Protein AF-A0A9J6QZD3-F1 (afdb_monomer_lite)

pLDDT: mean 82.57, std 15.81, range [41.72, 98.06]

Organism: NCBI:txid2839743

Foldseek 3Di:
DDPVPDDDLVNDDPVVNVVVVVVVVVVVVVVVVVVVVVVVVVVVQQADADDDPPQCVVCVVVVHGRGNVSVVLVVLVVVVVVVPVVSVVVVCVVVVNCPCVVVVVVVVVVVVVVCVVVPDDDVVVVVVVVVVVVVPPDD

Radius of gyration: 28.86 Å; chains: 1; bounding box: 89×40×56 Å

Structure (mmCIF, N/CA/C/O backbone):
data_AF-A0A9J6QZD3-F1
#
_entry.id   AF-A0A9J6QZD3-F1
#
loop_
_atom_site.group_PDB
_atom_site.id
_atom_site.type_symbol
_atom_site.label_atom_id
_atom_site.label_alt_id
_atom_site.label_comp_id
_atom_site.label_asym_id
_atom_site.label_entity_id
_atom_site.label_seq_id
_atom_site.pdbx_PDB_ins_code
_atom_site.Cartn_x
_atom_site.Cartn_y
_atom_site.Cartn_z
_atom_site.occupancy
_atom_site.B_iso_or_equiv
_atom_site.auth_seq_id
_atom_site.auth_comp_id
_atom_site.auth_asym_id
_atom_site.auth_atom_id
_atom_site.pdbx_PDB_model_num
ATOM 1 N N . MET A 1 1 ? -18.937 -13.952 23.229 1.00 44.25 1 MET A N 1
ATOM 2 C CA . MET A 1 1 ? -19.128 -13.137 24.454 1.00 44.25 1 MET A CA 1
ATOM 3 C C . MET A 1 1 ? -20.557 -13.332 24.928 1.00 44.25 1 MET A C 1
ATOM 5 O O . MET A 1 1 ? -21.416 -13.531 24.083 1.00 44.25 1 MET A O 1
ATOM 9 N N . ASN A 1 2 ? -20.806 -13.342 26.240 1.00 63.06 2 ASN A N 1
ATOM 10 C CA . ASN A 1 2 ? -22.137 -13.595 26.795 1.00 63.06 2 ASN A CA 1
ATOM 11 C C . ASN A 1 2 ? -22.841 -12.253 27.064 1.00 63.06 2 ASN A C 1
ATOM 13 O O . ASN A 1 2 ? -22.528 -11.576 28.043 1.00 63.06 2 ASN A O 1
ATOM 17 N N . GLU A 1 3 ? -23.741 -11.844 26.169 1.00 65.19 3 GLU A N 1
ATOM 18 C CA . GLU A 1 3 ? -24.427 -10.537 26.200 1.00 65.19 3 GLU A CA 1
ATOM 19 C C . GLU A 1 3 ? -25.261 -10.323 27.471 1.00 65.19 3 GLU A C 1
ATOM 21 O 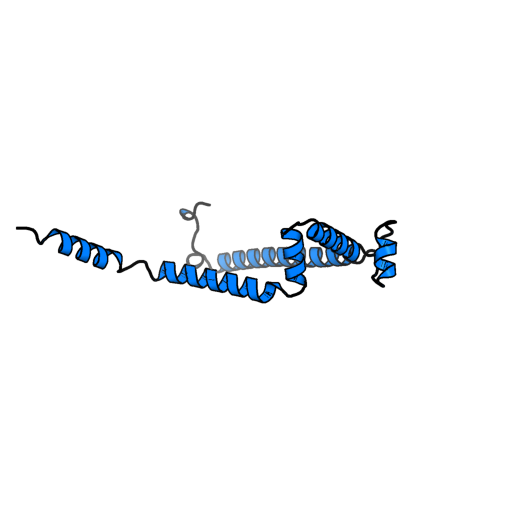O . GLU A 1 3 ? -25.453 -9.192 27.910 1.00 65.19 3 GLU A O 1
ATOM 26 N N . LYS A 1 4 ? -25.665 -11.418 28.126 1.00 71.75 4 LYS A N 1
ATOM 27 C CA . LYS A 1 4 ? -26.467 -11.413 29.357 1.00 71.75 4 LYS A CA 1
ATOM 28 C C . LYS A 1 4 ? -25.751 -10.825 30.585 1.00 71.75 4 LYS A C 1
ATOM 30 O O . LYS A 1 4 ? -26.412 -10.568 31.582 1.00 71.75 4 LYS A O 1
ATOM 35 N N . ASN A 1 5 ? -24.435 -10.589 30.519 1.00 73.69 5 ASN A N 1
ATOM 36 C CA . ASN A 1 5 ? -23.630 -10.085 31.643 1.00 73.69 5 ASN A CA 1
ATOM 37 C C . ASN A 1 5 ? -23.184 -8.614 31.495 1.00 73.69 5 ASN A C 1
ATOM 39 O O . ASN A 1 5 ? -22.375 -8.141 32.295 1.00 73.69 5 ASN A O 1
ATOM 43 N N . LEU A 1 6 ? -23.645 -7.878 30.474 1.00 79.69 6 LEU A N 1
ATOM 44 C CA . LEU A 1 6 ? -23.275 -6.468 30.298 1.00 79.69 6 LEU A CA 1
ATOM 45 C C . LEU A 1 6 ? -24.280 -5.525 30.969 1.00 79.69 6 LEU A C 1
ATOM 47 O O . LEU A 1 6 ? -25.453 -5.511 30.619 1.00 79.69 6 LEU A O 1
ATOM 51 N N . ILE A 1 7 ? -23.787 -4.654 31.857 1.00 81.81 7 ILE A N 1
ATOM 52 C CA . ILE A 1 7 ? -24.573 -3.539 32.404 1.00 81.81 7 ILE A CA 1
ATOM 53 C C . ILE A 1 7 ? -24.659 -2.420 31.351 1.00 81.81 7 ILE A C 1
ATOM 55 O O . ILE A 1 7 ? -23.600 -1.890 30.971 1.00 81.81 7 ILE A O 1
ATOM 59 N N . PRO A 1 8 ? -25.866 -2.029 30.899 1.00 83.94 8 PRO A N 1
ATOM 60 C CA . PRO A 1 8 ? -26.072 -0.938 29.948 1.00 83.94 8 PRO A CA 1
ATOM 61 C C . PRO A 1 8 ? -25.468 0.396 30.414 1.00 83.94 8 PRO A C 1
ATOM 63 O O . PRO A 1 8 ? -25.498 0.725 31.597 1.00 83.94 8 PRO A O 1
ATOM 66 N N . PHE A 1 9 ? -24.934 1.201 29.486 1.00 83.25 9 PHE A N 1
ATOM 67 C CA . PHE A 1 9 ? -24.266 2.473 29.815 1.00 83.25 9 PHE A CA 1
ATOM 68 C C . PHE A 1 9 ? -25.179 3.477 30.538 1.00 83.25 9 PHE A C 1
ATOM 70 O O . PHE A 1 9 ? -24.698 4.228 31.379 1.00 83.25 9 PHE A O 1
ATOM 77 N N . ASN A 1 10 ? -26.480 3.489 30.239 1.00 84.88 10 ASN A N 1
ATOM 78 C CA . ASN A 1 10 ? -27.474 4.357 30.884 1.00 84.88 10 ASN A CA 1
ATOM 79 C C . ASN A 1 10 ? -27.780 3.970 32.342 1.00 84.88 10 ASN A C 1
ATOM 81 O O . ASN A 1 10 ? -28.306 4.795 33.079 1.00 84.88 10 ASN A O 1
ATOM 85 N N . GLN A 1 11 ? -27.432 2.750 32.755 1.00 88.19 11 GLN A N 1
ATOM 86 C CA . GLN A 1 11 ? -27.599 2.254 34.124 1.00 88.19 11 GLN A CA 1
ATOM 87 C C . GLN A 1 11 ? -26.320 2.413 34.968 1.00 88.19 11 GLN A C 1
ATOM 89 O O . GLN A 1 11 ? -26.301 2.017 36.129 1.00 88.19 11 GLN A O 1
ATOM 94 N N . ARG A 1 12 ? -25.245 2.989 34.404 1.00 87.25 12 ARG A N 1
ATOM 95 C CA . ARG A 1 12 ? -23.967 3.223 35.098 1.00 87.25 12 ARG A CA 1
ATOM 96 C C . ARG A 1 12 ? -23.881 4.627 35.678 1.00 87.25 12 ARG A C 1
ATOM 98 O O . ARG A 1 12 ? -24.414 5.589 35.116 1.00 87.25 12 ARG A O 1
ATOM 105 N N . SER A 1 13 ? -23.114 4.762 36.755 1.00 92.25 13 SER A N 1
ATOM 106 C CA . SER A 1 13 ? -22.831 6.064 37.356 1.00 92.25 13 SER A CA 1
ATOM 107 C C . SER A 1 13 ? -22.090 6.987 36.380 1.00 92.25 13 SER A C 1
ATOM 109 O O . SER A 1 13 ? -21.463 6.564 35.404 1.00 92.25 13 SER A O 1
ATOM 111 N N . GLU A 1 14 ? -22.174 8.296 36.606 1.00 89.44 14 GLU A N 1
ATOM 112 C CA . GLU A 1 14 ? -21.484 9.264 35.751 1.00 89.44 14 GLU A CA 1
ATOM 113 C C . GLU A 1 14 ? -19.954 9.107 35.798 1.00 89.44 14 GLU A C 1
ATOM 115 O O . GLU A 1 14 ? -19.288 9.209 34.765 1.00 89.44 14 GLU A O 1
ATOM 120 N N . SER A 1 15 ? -19.392 8.801 36.970 1.00 90.94 15 SER A N 1
ATOM 121 C CA . SER A 1 15 ? -17.958 8.554 37.153 1.00 90.94 15 SER A CA 1
ATOM 122 C C . SER A 1 15 ? -17.478 7.350 36.339 1.00 90.94 15 SER A C 1
ATOM 124 O O . SER A 1 15 ? -16.495 7.469 35.605 1.00 90.94 15 SER A O 1
ATOM 126 N N . GLU A 1 16 ? -18.206 6.232 36.383 1.00 90.62 16 GLU A N 1
ATOM 127 C CA . GLU A 1 16 ? -17.900 5.037 35.590 1.00 90.62 16 GLU A CA 1
ATOM 128 C C . GLU A 1 16 ? -17.966 5.331 34.093 1.00 90.62 16 GLU A C 1
ATOM 130 O O . GLU A 1 16 ? -17.047 4.990 33.347 1.00 90.62 16 GLU A O 1
ATOM 135 N N . ARG A 1 17 ? -19.021 6.017 33.634 1.00 90.38 17 ARG A N 1
ATOM 136 C CA . ARG A 1 17 ? -19.159 6.405 32.222 1.00 90.38 17 ARG A CA 1
ATOM 137 C C . ARG A 1 17 ? -17.976 7.250 31.751 1.00 90.38 17 ARG A C 1
ATOM 139 O O . ARG A 1 17 ? -17.419 6.976 30.687 1.00 90.38 17 ARG A O 1
ATOM 146 N N . ARG A 1 18 ? -17.555 8.234 32.554 1.00 90.38 18 ARG A N 1
ATOM 147 C CA . ARG A 1 18 ? -16.378 9.075 32.273 1.00 90.38 18 ARG A CA 1
ATOM 148 C C . ARG A 1 18 ? -15.093 8.248 32.225 1.00 90.38 18 ARG A C 1
ATOM 150 O O . ARG A 1 18 ? -14.246 8.484 31.363 1.00 90.38 18 ARG A O 1
ATOM 157 N N . GLU A 1 19 ? -14.933 7.271 33.113 1.00 93.81 19 GLU A N 1
ATOM 158 C CA . GLU A 1 19 ? -13.769 6.386 33.111 1.00 93.81 19 GLU A CA 1
ATOM 159 C C . GLU A 1 19 ? -13.718 5.494 31.865 1.00 93.81 19 GLU A C 1
ATOM 161 O O . GLU A 1 19 ? -12.674 5.426 31.209 1.00 93.81 19 GLU A O 1
ATOM 166 N N . PHE A 1 20 ? -14.835 4.869 31.481 1.00 91.38 20 PHE A N 1
ATOM 167 C CA . PHE A 1 20 ? -14.907 4.070 30.256 1.00 91.38 20 PHE A CA 1
ATOM 168 C C . PHE A 1 20 ? -14.673 4.919 29.005 1.00 91.38 20 PHE A C 1
ATOM 170 O O . PHE A 1 20 ? -13.912 4.503 28.131 1.00 91.38 20 PHE A O 1
ATOM 177 N N . ALA A 1 21 ? -15.241 6.127 28.939 1.00 91.88 21 ALA A N 1
ATOM 178 C CA . ALA A 1 21 ? -14.995 7.058 27.840 1.00 91.88 21 ALA A CA 1
ATOM 179 C C . ALA A 1 21 ? -13.507 7.427 27.734 1.00 91.88 21 ALA A C 1
ATOM 181 O O . ALA A 1 21 ? -12.932 7.397 26.646 1.00 91.88 21 ALA A O 1
ATOM 182 N N . ARG A 1 22 ? -12.843 7.692 28.867 1.00 94.50 22 ARG A N 1
ATOM 183 C CA . ARG A 1 22 ? -11.401 7.972 28.911 1.00 94.50 22 ARG A CA 1
ATOM 184 C C . ARG A 1 22 ? -10.570 6.775 28.448 1.00 94.50 22 ARG A C 1
ATOM 186 O O . ARG A 1 22 ? -9.655 6.949 27.643 1.00 94.50 22 ARG A O 1
ATOM 193 N N . LYS A 1 23 ? -10.889 5.564 28.922 1.00 95.19 23 LYS A N 1
ATOM 194 C CA . LYS A 1 23 ? -10.222 4.318 28.499 1.00 95.19 23 LYS A CA 1
ATOM 195 C C . LYS A 1 23 ? -10.396 4.083 26.997 1.00 95.19 23 LYS A C 1
ATOM 197 O O . LYS A 1 23 ? -9.408 3.839 26.307 1.00 95.19 23 LYS A O 1
ATOM 202 N N . GLY A 1 24 ? -11.615 4.246 26.481 1.00 95.12 24 GLY A N 1
ATOM 203 C CA . GLY A 1 24 ? -11.918 4.138 25.053 1.00 95.12 24 GLY A CA 1
ATOM 204 C C . GLY A 1 24 ? -11.173 5.178 24.215 1.00 95.12 24 GLY A C 1
ATOM 205 O O . GLY A 1 24 ? -10.550 4.834 23.211 1.00 95.12 24 GLY A O 1
ATOM 206 N N . GLY A 1 25 ? -11.149 6.436 24.663 1.00 96.69 25 GLY A N 1
ATOM 207 C CA . GLY A 1 25 ? -10.399 7.513 24.016 1.00 96.69 25 GLY A CA 1
ATOM 208 C C . GLY A 1 25 ? -8.895 7.238 23.973 1.00 96.69 25 GLY A C 1
ATOM 209 O O . GLY A 1 25 ? -8.270 7.399 22.924 1.00 96.69 25 GLY A O 1
ATOM 210 N N . LYS A 1 26 ? -8.315 6.745 25.075 1.00 96.94 26 LYS A N 1
ATOM 211 C CA . LYS A 1 26 ? -6.894 6.373 25.142 1.00 96.94 26 LYS A CA 1
ATOM 212 C C . LYS A 1 26 ? -6.564 5.226 24.185 1.00 96.94 26 LYS A C 1
ATOM 214 O O . LYS A 1 26 ? -5.626 5.367 23.403 1.00 96.94 26 LYS A O 1
ATOM 219 N N . ALA A 1 27 ? -7.350 4.147 24.199 1.00 96.81 27 ALA A N 1
ATOM 220 C CA . ALA A 1 27 ? -7.148 2.984 23.330 1.00 96.81 27 ALA A CA 1
ATOM 221 C C . ALA A 1 27 ? -7.322 3.332 21.839 1.00 96.81 27 ALA A C 1
ATOM 223 O O . ALA A 1 27 ? -6.525 2.926 20.988 1.00 96.81 27 ALA A O 1
ATOM 224 N N . SER A 1 28 ? -8.327 4.151 21.514 1.00 95.12 28 SER A N 1
ATOM 225 C CA . SER A 1 28 ? -8.534 4.667 20.157 1.00 95.12 28 SER A CA 1
AT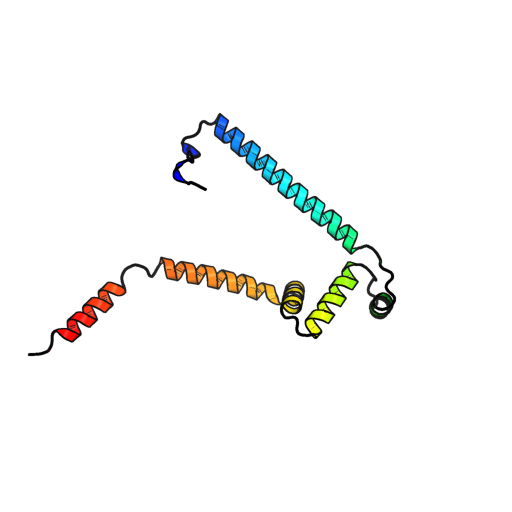OM 226 C C . SER A 1 28 ? -7.371 5.561 19.721 1.00 95.12 28 SER A C 1
ATOM 228 O O . SER A 1 28 ? -6.831 5.390 18.628 1.00 95.12 28 SER A O 1
ATOM 230 N N . GLY A 1 29 ? -6.916 6.464 20.594 1.00 98.06 29 GLY A N 1
ATOM 231 C CA . GLY A 1 29 ? -5.762 7.325 20.342 1.00 98.06 29 GLY A CA 1
ATOM 232 C C . GLY A 1 29 ? -4.469 6.537 20.124 1.00 98.06 29 GLY A C 1
ATOM 233 O O . GLY A 1 29 ? -3.713 6.841 19.206 1.00 98.06 29 GLY A O 1
ATOM 234 N N . GLU A 1 30 ? -4.232 5.493 20.916 1.00 97.75 30 GLU A N 1
ATOM 235 C CA . GLU A 1 30 ? -3.098 4.583 20.744 1.00 97.75 30 GLU A CA 1
ATOM 236 C C . GLU A 1 30 ? -3.155 3.850 19.402 1.00 97.75 30 GLU A C 1
ATOM 238 O O . GLU A 1 30 ? -2.179 3.856 18.653 1.00 97.75 30 GLU A O 1
ATOM 243 N N . THR A 1 31 ? -4.324 3.320 19.037 1.00 97.69 31 THR A N 1
ATOM 244 C CA . THR A 1 31 ? -4.538 2.669 17.738 1.00 97.69 31 THR A CA 1
ATOM 245 C C . THR A 1 31 ? -4.290 3.634 16.577 1.00 97.69 31 THR A C 1
ATOM 247 O O . THR A 1 31 ? -3.623 3.280 15.602 1.00 97.69 31 THR A O 1
ATOM 250 N N . ARG A 1 32 ? -4.787 4.874 16.674 1.00 97.25 32 ARG A N 1
ATOM 251 C CA . ARG A 1 32 ? -4.562 5.919 15.663 1.00 97.25 32 ARG A CA 1
ATOM 252 C C . ARG A 1 32 ? -3.078 6.257 15.530 1.00 97.25 32 ARG A C 1
ATOM 254 O O . ARG A 1 32 ? -2.574 6.276 14.409 1.00 97.25 32 ARG A O 1
ATOM 261 N N . ARG A 1 33 ? -2.366 6.450 16.648 1.00 97.75 33 ARG A N 1
ATOM 262 C CA . ARG A 1 33 ? -0.913 6.699 16.650 1.00 97.75 33 ARG A CA 1
ATOM 263 C C . ARG A 1 33 ? -0.138 5.537 16.038 1.00 97.75 33 ARG A C 1
ATOM 265 O O . ARG A 1 33 ? 0.718 5.768 15.193 1.00 97.75 33 ARG A O 1
ATOM 272 N N . ARG A 1 34 ? -0.483 4.292 16.380 1.00 97.31 34 ARG A N 1
ATOM 273 C CA . ARG A 1 34 ? 0.137 3.099 15.787 1.00 97.31 34 ARG A CA 1
ATOM 274 C C . ARG A 1 34 ? -0.041 3.066 14.268 1.00 97.31 34 ARG A C 1
ATOM 276 O O . ARG A 1 34 ? 0.931 2.840 13.556 1.00 97.31 34 ARG A O 1
ATOM 283 N N . LYS A 1 35 ? -1.252 3.335 13.765 1.00 97.00 35 LYS A N 1
ATOM 284 C CA . LYS A 1 35 ? -1.522 3.406 12.317 1.00 97.00 35 LYS A CA 1
ATOM 285 C C . LYS A 1 35 ? -0.736 4.530 11.639 1.00 97.00 35 LYS A C 1
ATOM 287 O O . LYS A 1 35 ? -0.203 4.314 10.557 1.00 97.00 35 LYS A O 1
ATOM 292 N N . ALA A 1 36 ? -0.652 5.707 12.258 1.00 97.31 36 ALA A N 1
ATOM 293 C CA . ALA A 1 36 ? 0.119 6.828 11.724 1.00 97.31 36 ALA A CA 1
ATOM 294 C C . ALA A 1 36 ? 1.620 6.504 11.652 1.00 97.31 36 ALA A C 1
ATOM 296 O O . ALA A 1 36 ? 2.236 6.702 10.608 1.00 97.31 36 ALA A O 1
ATOM 297 N N . ASN A 1 37 ? 2.180 5.928 12.719 1.00 97.50 37 ASN A N 1
ATOM 298 C CA . ASN A 1 37 ? 3.580 5.508 12.753 1.00 97.50 37 ASN A CA 1
ATOM 299 C C . ASN A 1 37 ? 3.869 4.433 11.704 1.00 97.50 37 ASN A C 1
ATOM 301 O O . ASN A 1 37 ? 4.842 4.556 10.973 1.00 97.50 37 ASN A O 1
ATOM 305 N N . PHE A 1 38 ? 2.993 3.432 11.570 1.00 97.44 38 PHE A N 1
ATOM 306 C CA . PHE A 1 38 ? 3.129 2.406 10.538 1.00 97.44 38 PHE A CA 1
ATOM 307 C C . PHE A 1 38 ? 3.154 3.010 9.131 1.00 97.44 38 PHE A C 1
ATOM 309 O O . PHE A 1 38 ? 4.054 2.702 8.361 1.00 97.44 38 PHE A O 1
ATOM 316 N N . LYS A 1 39 ? 2.216 3.914 8.812 1.00 97.06 39 LYS A N 1
ATOM 317 C CA . LYS A 1 39 ? 2.197 4.612 7.516 1.00 97.06 39 LYS A CA 1
ATOM 318 C C . LYS A 1 39 ? 3.483 5.399 7.279 1.00 97.06 39 LYS A C 1
ATOM 320 O O . LYS A 1 39 ? 4.050 5.322 6.198 1.00 97.06 39 LYS A O 1
ATOM 325 N N . LYS A 1 40 ? 3.958 6.125 8.295 1.00 97.44 40 LYS A N 1
ATOM 326 C CA . LYS A 1 40 ? 5.204 6.894 8.213 1.00 97.44 40 LYS A CA 1
ATOM 327 C C . LYS A 1 40 ? 6.398 5.988 7.904 1.00 97.44 40 LYS A C 1
ATOM 329 O O . LYS A 1 40 ? 7.163 6.288 6.997 1.00 97.44 40 LYS A O 1
ATOM 334 N N . THR A 1 41 ?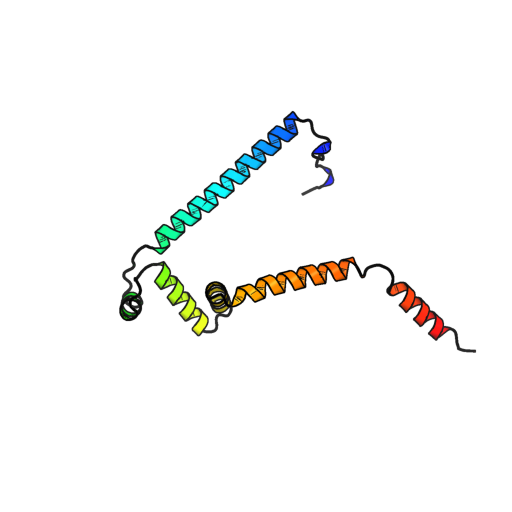 6.546 4.891 8.645 1.00 97.88 41 THR A N 1
ATOM 335 C CA . THR A 1 41 ? 7.632 3.927 8.437 1.00 97.88 41 THR A CA 1
ATOM 336 C C . THR A 1 41 ? 7.525 3.253 7.075 1.00 97.88 41 THR A C 1
ATOM 338 O O . THR A 1 41 ? 8.524 3.165 6.377 1.00 97.88 41 THR A O 1
ATOM 341 N N . LEU A 1 42 ? 6.329 2.825 6.667 1.00 97.44 42 LEU A N 1
ATOM 342 C CA . LEU A 1 42 ? 6.118 2.198 5.365 1.00 97.44 42 LEU A CA 1
ATOM 343 C C . LEU A 1 42 ? 6.507 3.139 4.220 1.00 97.44 42 LEU A C 1
ATOM 345 O O . LEU A 1 42 ? 7.273 2.733 3.359 1.00 97.44 42 LEU A O 1
ATOM 349 N N . ASN A 1 43 ? 6.048 4.394 4.244 1.00 95.69 43 ASN A N 1
ATOM 350 C CA . ASN A 1 43 ? 6.393 5.370 3.208 1.00 95.69 43 ASN A CA 1
ATOM 351 C C . ASN A 1 43 ? 7.906 5.609 3.132 1.00 95.69 43 ASN A C 1
ATOM 353 O O . ASN A 1 43 ? 8.453 5.694 2.044 1.00 95.69 43 ASN A O 1
ATOM 357 N N . MET A 1 44 ? 8.591 5.662 4.278 1.00 97.31 44 MET A N 1
ATOM 358 C CA . MET A 1 44 ? 10.050 5.789 4.312 1.00 97.31 44 MET A CA 1
ATOM 359 C C . MET A 1 44 ? 10.753 4.579 3.692 1.00 97.31 44 MET A C 1
ATOM 361 O O . MET A 1 44 ? 11.722 4.746 2.962 1.00 97.31 44 MET A O 1
ATOM 365 N N . LEU A 1 45 ? 10.276 3.364 3.975 1.00 97.31 45 LEU A N 1
ATOM 366 C CA . LEU A 1 45 ? 10.837 2.153 3.378 1.00 97.31 45 LEU A CA 1
ATOM 367 C C . LEU A 1 45 ? 10.606 2.122 1.866 1.00 97.31 45 LEU A C 1
ATOM 369 O O . LEU A 1 45 ? 11.516 1.793 1.122 1.00 97.31 45 LEU A O 1
ATOM 373 N N . LEU A 1 46 ? 9.411 2.492 1.410 1.00 96.62 46 LEU A N 1
ATOM 374 C CA . LEU A 1 46 ? 9.056 2.498 -0.009 1.00 96.62 46 LEU A CA 1
ATOM 375 C C . LEU A 1 46 ? 9.944 3.437 -0.843 1.00 96.62 46 LEU A C 1
ATOM 377 O O . LEU A 1 46 ? 10.258 3.101 -1.980 1.00 96.62 46 LEU A O 1
ATOM 381 N N . THR A 1 47 ? 10.425 4.537 -0.255 1.00 96.06 47 THR A N 1
ATOM 382 C CA . THR A 1 47 ? 11.337 5.491 -0.913 1.00 96.06 47 THR A CA 1
ATOM 383 C C . THR A 1 47 ? 12.807 5.064 -0.950 1.00 96.06 47 THR A C 1
ATOM 385 O O . THR A 1 47 ? 13.623 5.7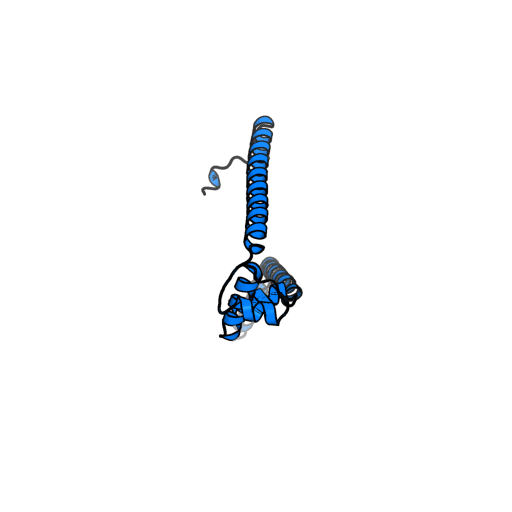86 -1.508 1.00 96.06 47 THR A O 1
ATOM 388 N N . ILE A 1 48 ? 13.183 3.940 -0.331 1.00 97.25 48 ILE A N 1
ATOM 389 C CA . ILE A 1 48 ? 14.576 3.470 -0.347 1.00 97.25 48 ILE A CA 1
ATOM 390 C C . ILE A 1 48 ? 14.954 3.048 -1.769 1.00 97.25 48 ILE A C 1
ATOM 392 O O . ILE A 1 48 ? 14.254 2.234 -2.377 1.00 97.25 48 ILE A O 1
ATOM 396 N N . GLU A 1 49 ? 16.075 3.575 -2.260 1.00 95.75 49 GLU A N 1
ATOM 397 C CA . GLU A 1 49 ? 16.698 3.149 -3.511 1.00 95.75 49 GLU A CA 1
ATOM 398 C C . GLU A 1 49 ? 17.202 1.709 -3.415 1.00 95.75 49 GLU A C 1
ATOM 400 O O . GLU A 1 49 ? 17.724 1.262 -2.389 1.00 95.75 49 GLU A O 1
ATOM 405 N N . ILE A 1 50 ? 17.044 0.982 -4.510 1.00 94.50 50 ILE A N 1
ATOM 406 C CA . ILE A 1 50 ? 17.500 -0.385 -4.667 1.00 94.50 50 ILE A CA 1
ATOM 407 C C . ILE A 1 50 ? 18.450 -0.484 -5.850 1.00 94.50 50 ILE A C 1
ATOM 409 O O . ILE A 1 50 ? 18.285 0.174 -6.875 1.00 94.50 50 ILE A O 1
ATOM 413 N N . ASP A 1 51 ? 19.399 -1.397 -5.716 1.00 93.31 51 ASP A N 1
ATOM 414 C CA . ASP A 1 51 ? 20.271 -1.808 -6.802 1.00 93.31 51 ASP A CA 1
ATOM 415 C C . ASP A 1 51 ? 19.970 -3.273 -7.126 1.00 93.31 51 ASP A C 1
ATOM 417 O O . ASP A 1 51 ? 20.350 -4.193 -6.395 1.00 93.31 51 ASP A O 1
ATOM 421 N N . ASN A 1 52 ? 19.165 -3.485 -8.168 1.00 91.62 52 ASN A N 1
ATOM 422 C CA . ASN A 1 52 ? 18.808 -4.806 -8.652 1.00 91.62 52 ASN A CA 1
ATOM 423 C C . ASN A 1 52 ? 19.197 -4.936 -10.132 1.00 91.62 52 ASN A C 1
ATOM 425 O O . ASN A 1 52 ? 18.668 -4.197 -10.961 1.00 91.62 52 ASN A O 1
ATOM 429 N N . PRO A 1 53 ? 20.024 -5.930 -10.502 1.00 91.31 53 PRO A N 1
ATOM 430 C CA . PRO A 1 53 ? 20.598 -6.021 -11.844 1.00 91.31 53 PRO A CA 1
ATOM 431 C C . PRO A 1 53 ? 19.569 -6.259 -12.960 1.00 91.31 53 PRO A C 1
ATOM 433 O O . PRO A 1 53 ? 19.869 -6.003 -14.122 1.00 91.31 53 PRO A O 1
ATOM 436 N N . GLU A 1 54 ? 18.368 -6.748 -12.640 1.00 88.62 54 GLU A N 1
ATOM 437 C CA . GLU A 1 54 ? 17.300 -6.964 -13.623 1.00 88.62 54 GLU A CA 1
ATOM 438 C C . GLU A 1 54 ? 16.288 -5.812 -13.653 1.00 88.62 54 GLU A C 1
ATOM 440 O O . GLU A 1 54 ? 15.792 -5.448 -14.718 1.00 88.62 54 GLU A O 1
ATOM 445 N N . ILE A 1 55 ? 15.944 -5.263 -12.485 1.00 89.69 55 ILE A N 1
ATOM 446 C CA . ILE A 1 55 ? 14.852 -4.290 -12.341 1.00 89.69 55 ILE A CA 1
ATOM 447 C C . ILE A 1 55 ? 15.355 -2.860 -12.535 1.00 89.69 55 ILE A C 1
ATOM 449 O O . ILE A 1 55 ? 14.688 -2.084 -13.216 1.00 89.69 55 ILE A O 1
ATOM 453 N N . THR A 1 56 ? 16.518 -2.518 -11.977 1.00 92.81 56 THR A N 1
ATOM 454 C CA . THR A 1 56 ? 17.057 -1.152 -12.009 1.00 92.81 56 THR A CA 1
ATOM 455 C C . THR A 1 56 ? 17.260 -0.646 -13.444 1.00 92.81 56 THR A C 1
ATOM 457 O O . THR A 1 56 ? 16.669 0.376 -13.785 1.00 92.81 56 THR A O 1
ATOM 460 N N . PRO A 1 57 ? 17.907 -1.393 -14.367 1.00 94.19 57 PRO A N 1
ATOM 461 C CA . PRO A 1 57 ? 18.069 -0.927 -15.748 1.00 94.19 57 PRO A CA 1
ATOM 462 C C . PRO A 1 57 ? 16.745 -0.717 -16.496 1.00 94.19 57 PRO A C 1
ATOM 464 O O . PRO A 1 57 ? 16.645 0.147 -17.365 1.00 94.19 57 PRO A O 1
ATOM 467 N N . LEU A 1 58 ? 15.723 -1.520 -16.179 1.00 91.00 58 LEU A N 1
ATOM 468 C CA . LEU A 1 58 ? 14.398 -1.406 -16.785 1.00 91.00 58 LEU A CA 1
ATOM 469 C C . LEU A 1 58 ? 13.693 -0.124 -16.323 1.00 91.00 58 LEU A C 1
ATOM 471 O O . LEU A 1 58 ? 13.102 0.575 -17.143 1.00 91.00 58 LEU A O 1
ATOM 475 N N . LEU A 1 59 ? 13.745 0.168 -15.021 1.00 93.56 59 LEU A N 1
ATOM 476 C CA . LEU A 1 59 ? 13.149 1.372 -14.443 1.00 93.56 59 LEU A CA 1
ATOM 477 C C . LEU A 1 59 ? 13.870 2.633 -14.932 1.00 93.56 59 LEU A C 1
ATOM 479 O O . LEU A 1 59 ? 13.209 3.568 -15.387 1.00 93.56 59 LEU A O 1
ATOM 483 N N . ASP A 1 60 ? 15.202 2.610 -14.960 1.00 93.56 60 ASP A N 1
ATOM 484 C CA . ASP A 1 60 ? 16.024 3.724 -15.433 1.00 93.56 60 ASP A CA 1
ATOM 485 C C . ASP A 1 60 ? 15.743 4.044 -16.911 1.00 93.56 60 ASP A C 1
ATOM 487 O O . ASP A 1 60 ? 15.591 5.208 -17.285 1.00 93.56 60 ASP A O 1
ATOM 491 N N . ALA A 1 61 ? 15.576 3.018 -17.759 1.00 94.06 61 ALA A N 1
ATOM 492 C CA . ALA A 1 61 ? 15.199 3.191 -19.165 1.00 94.06 61 ALA A CA 1
ATOM 493 C C . ALA A 1 61 ? 13.817 3.849 -19.350 1.00 94.06 61 ALA A C 1
ATOM 495 O O . ALA A 1 61 ? 13.548 4.443 -20.395 1.00 94.06 61 ALA A O 1
ATOM 496 N N . MET A 1 62 ? 12.942 3.753 -18.346 1.00 92.19 62 MET A N 1
ATOM 497 C CA . MET A 1 62 ? 11.627 4.398 -18.315 1.00 92.19 62 MET A CA 1
ATOM 498 C C . MET A 1 62 ? 11.652 5.764 -17.608 1.00 92.19 62 MET A C 1
ATOM 500 O O . MET A 1 62 ? 10.612 6.419 -17.535 1.00 92.19 62 MET A O 1
ATOM 504 N N . GLY A 1 63 ? 12.811 6.200 -17.099 1.00 93.31 63 GLY A N 1
ATOM 505 C CA . GLY A 1 63 ? 12.950 7.424 -16.308 1.00 93.31 63 GLY A CA 1
ATOM 506 C C . GLY A 1 63 ? 12.260 7.343 -14.944 1.00 93.31 63 GLY A C 1
ATOM 507 O O . GLY A 1 63 ? 11.764 8.354 -14.452 1.00 93.31 63 GLY A O 1
ATOM 508 N N . ILE A 1 64 ? 12.166 6.140 -14.370 1.00 94.25 64 ILE A N 1
ATOM 509 C CA . ILE A 1 64 ? 11.545 5.882 -13.069 1.00 94.25 64 ILE A CA 1
ATOM 510 C C . ILE A 1 64 ? 12.645 5.586 -12.055 1.00 94.25 64 ILE A C 1
ATOM 512 O O . ILE A 1 64 ? 13.502 4.744 -12.307 1.00 94.25 64 ILE A O 1
ATOM 516 N N . ASP A 1 65 ? 12.568 6.209 -10.880 1.00 94.19 65 ASP A N 1
ATOM 517 C CA . ASP A 1 65 ? 13.516 5.943 -9.803 1.00 94.19 65 ASP A CA 1
ATOM 518 C C . ASP A 1 65 ? 13.443 4.479 -9.349 1.00 94.19 65 ASP A C 1
ATOM 520 O O . ASP A 1 65 ? 12.366 3.931 -9.061 1.00 94.19 65 ASP A O 1
ATOM 524 N N . SER A 1 66 ? 14.614 3.860 -9.232 1.00 95.44 66 SER A N 1
ATOM 525 C CA . SER A 1 66 ? 14.786 2.482 -8.782 1.00 95.44 66 SER A CA 1
ATOM 526 C C . SER A 1 66 ? 14.607 2.362 -7.269 1.00 95.44 66 SER A C 1
ATOM 528 O O . SER A 1 66 ? 15.553 2.136 -6.527 1.00 95.44 66 SER A O 1
ATOM 530 N N . THR A 1 67 ? 13.372 2.524 -6.794 1.00 97.31 67 THR A N 1
ATOM 531 C CA . THR A 1 67 ? 12.994 2.403 -5.377 1.00 97.31 67 THR A CA 1
ATOM 532 C C . THR A 1 67 ? 12.295 1.076 -5.075 1.00 97.31 67 THR A C 1
ATOM 534 O O . THR A 1 67 ? 11.812 0.376 -5.975 1.00 97.31 67 THR A O 1
ATOM 537 N N . LEU A 1 68 ? 12.185 0.726 -3.787 1.00 95.56 68 LEU A N 1
ATOM 538 C CA . LEU A 1 68 ? 11.382 -0.421 -3.344 1.00 95.56 68 LEU A CA 1
ATOM 539 C C . LEU A 1 68 ? 9.926 -0.326 -3.823 1.00 95.56 68 LEU A C 1
ATOM 541 O O . LEU A 1 68 ? 9.338 -1.345 -4.192 1.00 95.56 68 LEU A O 1
ATOM 545 N N . GLU A 1 69 ? 9.349 0.877 -3.851 1.00 95.38 69 GLU A N 1
ATOM 546 C CA . GLU A 1 69 ? 8.005 1.111 -4.382 1.00 95.38 69 GLU A CA 1
ATOM 547 C C . GLU A 1 69 ? 7.890 0.715 -5.857 1.00 95.38 69 GLU A C 1
ATOM 549 O O . GLU A 1 69 ? 7.046 -0.115 -6.217 1.00 95.38 69 GLU A O 1
ATOM 554 N N . SER A 1 70 ? 8.774 1.254 -6.700 1.00 95.50 70 SER A N 1
ATOM 555 C CA . SER A 1 70 ? 8.804 0.976 -8.139 1.00 95.50 70 SER A CA 1
ATOM 556 C C . SER A 1 70 ? 8.974 -0.519 -8.418 1.00 95.50 70 SER A C 1
ATOM 558 O O . SER A 1 70 ? 8.276 -1.089 -9.261 1.00 95.50 70 SER A O 1
ATOM 560 N N . ALA A 1 71 ? 9.837 -1.192 -7.656 1.00 94.00 71 ALA A N 1
ATOM 561 C CA . ALA A 1 71 ? 10.079 -2.622 -7.802 1.00 94.00 71 ALA A CA 1
ATOM 562 C C . ALA A 1 71 ? 8.866 -3.485 -7.423 1.00 94.00 71 ALA A C 1
ATOM 564 O O . ALA A 1 71 ? 8.534 -4.435 -8.138 1.00 94.00 71 ALA A O 1
ATOM 565 N N . ILE A 1 72 ? 8.173 -3.155 -6.327 1.00 94.19 72 ILE A N 1
ATOM 566 C CA . ILE A 1 72 ? 6.951 -3.861 -5.914 1.00 94.19 72 ILE A CA 1
ATOM 567 C C . ILE A 1 72 ? 5.853 -3.683 -6.967 1.00 94.19 72 ILE A C 1
ATOM 569 O O . ILE A 1 72 ? 5.202 -4.664 -7.342 1.00 94.19 72 ILE A O 1
ATOM 573 N N . ASN A 1 73 ? 5.673 -2.464 -7.480 1.00 93.81 73 ASN A N 1
ATOM 574 C CA . ASN A 1 73 ? 4.687 -2.177 -8.521 1.00 93.81 73 ASN A CA 1
ATOM 575 C C . ASN A 1 73 ? 4.990 -2.956 -9.808 1.00 93.81 73 ASN A C 1
ATOM 577 O O . ASN A 1 73 ? 4.103 -3.616 -10.353 1.00 93.81 73 ASN A O 1
ATOM 581 N N . MET A 1 74 ? 6.253 -2.980 -10.240 1.00 92.19 74 MET A N 1
ATOM 582 C CA . MET A 1 74 ? 6.699 -3.775 -11.386 1.00 92.19 74 MET A CA 1
ATOM 583 C C . MET A 1 74 ? 6.426 -5.274 -11.185 1.00 92.19 74 MET A C 1
ATOM 585 O O . MET A 1 74 ? 5.888 -5.944 -12.070 1.00 92.19 74 MET A O 1
ATOM 589 N N . ALA A 1 75 ? 6.739 -5.814 -10.004 1.00 92.31 75 ALA A N 1
ATOM 590 C CA . ALA A 1 75 ? 6.468 -7.212 -9.678 1.00 92.31 75 ALA A CA 1
ATOM 591 C C . ALA A 1 75 ? 4.963 -7.530 -9.697 1.00 92.31 75 ALA A C 1
ATOM 593 O O . ALA A 1 75 ? 4.562 -8.586 -10.195 1.00 92.31 75 ALA A O 1
ATOM 594 N N . MET A 1 76 ? 4.122 -6.618 -9.198 1.00 94.56 76 MET A N 1
ATOM 595 C CA . MET A 1 76 ? 2.667 -6.763 -9.219 1.00 94.56 76 MET A CA 1
ATOM 596 C C . MET A 1 76 ? 2.119 -6.753 -10.649 1.00 94.56 76 MET A C 1
ATOM 598 O O . MET A 1 76 ? 1.329 -7.633 -10.994 1.00 94.56 76 MET A O 1
ATOM 602 N N . ILE A 1 77 ? 2.598 -5.842 -11.502 1.00 93.12 77 ILE A N 1
ATOM 603 C CA . ILE A 1 77 ? 2.255 -5.799 -12.931 1.00 93.12 77 ILE A CA 1
ATOM 604 C C . ILE A 1 77 ? 2.665 -7.107 -13.611 1.00 93.12 77 ILE A C 1
ATOM 606 O O . ILE A 1 77 ? 1.839 -7.749 -14.258 1.00 93.12 77 ILE A O 1
ATOM 610 N N . LYS A 1 78 ? 3.899 -7.579 -13.393 1.00 92.94 78 LYS A N 1
ATOM 611 C CA . LYS A 1 78 ? 4.382 -8.862 -13.934 1.00 92.94 78 LYS A CA 1
ATOM 612 C C . LYS A 1 78 ? 3.512 -10.038 -13.484 1.00 92.94 78 LYS A C 1
ATOM 614 O O . LYS A 1 78 ? 3.298 -10.974 -14.252 1.00 92.94 78 LYS A O 1
ATOM 619 N N . LYS A 1 79 ? 3.007 -10.011 -12.248 1.00 95.50 79 LYS A N 1
ATOM 620 C CA . LYS A 1 79 ? 2.089 -11.031 -11.724 1.00 95.50 79 LYS A CA 1
ATOM 621 C C . LYS A 1 79 ? 0.716 -10.961 -12.400 1.00 95.50 79 LYS A C 1
ATOM 623 O O . LYS A 1 79 ? 0.196 -11.995 -12.810 1.00 95.50 79 LYS A O 1
ATOM 628 N N . ALA A 1 80 ? 0.170 -9.759 -12.575 1.00 95.50 80 ALA A N 1
ATOM 629 C CA . ALA A 1 80 ? -1.091 -9.536 -13.280 1.00 95.50 80 ALA A CA 1
ATOM 630 C C . ALA A 1 80 ? -1.006 -9.973 -14.753 1.00 95.50 80 ALA A C 1
ATOM 632 O O . ALA A 1 80 ? -1.895 -10.667 -15.236 1.00 95.50 80 ALA A O 1
ATOM 633 N N . MET A 1 81 ? 0.106 -9.682 -15.441 1.00 93.62 81 MET A N 1
ATOM 634 C CA . MET A 1 81 ? 0.368 -10.145 -16.814 1.00 93.62 81 MET A CA 1
ATOM 635 C C . MET A 1 81 ? 0.391 -11.675 -16.941 1.00 93.62 81 MET A C 1
ATOM 637 O O . MET A 1 81 ? 0.110 -12.209 -18.008 1.00 93.62 81 MET A O 1
ATOM 641 N N . LYS A 1 82 ? 0.702 -12.391 -15.854 1.00 96.56 82 LYS A N 1
ATOM 642 C CA . LYS A 1 82 ? 0.640 -13.860 -15.783 1.00 96.56 82 LYS A CA 1
ATOM 643 C C . LYS A 1 82 ? -0.759 -14.396 -15.442 1.00 96.56 82 LYS A C 1
ATOM 645 O O . LYS A 1 82 ? -0.901 -15.594 -15.221 1.00 96.56 82 LYS A O 1
ATOM 650 N N . GLY A 1 83 ? -1.773 -13.532 -15.387 1.00 92.38 83 GLY A N 1
ATOM 651 C CA . GLY A 1 83 ? -3.163 -13.902 -15.124 1.00 92.38 83 GLY A CA 1
ATOM 652 C C . GLY A 1 83 ? -3.578 -13.869 -13.650 1.00 92.38 83 GLY A C 1
ATOM 653 O O . GLY A 1 83 ? -4.634 -14.399 -13.314 1.00 92.38 83 GLY A O 1
ATOM 654 N N . ASP A 1 84 ? -2.789 -13.267 -12.749 1.00 96.38 84 ASP A N 1
ATOM 655 C CA . ASP A 1 84 ? -3.228 -13.078 -11.360 1.00 96.38 84 ASP A CA 1
ATOM 656 C C . ASP A 1 84 ? -4.285 -11.966 -11.273 1.00 96.38 84 ASP A C 1
ATOM 658 O O . ASP A 1 84 ? -3.975 -10.771 -11.280 1.00 96.38 84 ASP A O 1
ATOM 662 N N . VAL A 1 85 ? -5.545 -12.389 -11.161 1.00 93.25 85 VAL A N 1
ATOM 663 C CA . VAL A 1 85 ? -6.715 -11.506 -11.079 1.00 93.25 85 VAL A CA 1
ATOM 664 C C . VAL A 1 85 ? -6.643 -10.571 -9.870 1.00 93.25 85 VAL A C 1
ATOM 666 O O . VAL A 1 85 ? -6.994 -9.405 -9.995 1.00 93.25 85 VAL A O 1
ATOM 669 N N . LYS A 1 86 ? -6.125 -11.018 -8.718 1.00 92.38 86 LYS A N 1
ATOM 670 C CA . LYS A 1 86 ? -6.036 -10.164 -7.519 1.00 92.38 86 LYS A CA 1
ATOM 671 C C . LYS A 1 86 ? -4.992 -9.067 -7.683 1.00 92.38 86 LYS A C 1
ATOM 673 O O . LYS A 1 86 ? -5.191 -7.951 -7.211 1.00 92.38 86 LYS A O 1
ATOM 678 N N . ALA A 1 87 ? -3.873 -9.377 -8.338 1.00 93.06 87 ALA A N 1
ATOM 679 C CA . ALA A 1 87 ? -2.885 -8.363 -8.692 1.00 93.06 87 ALA A CA 1
ATOM 680 C C . ALA A 1 87 ? -3.482 -7.334 -9.665 1.00 93.06 87 ALA A C 1
ATOM 682 O O . ALA A 1 87 ? -3.287 -6.136 -9.477 1.00 93.06 87 ALA A O 1
ATOM 683 N N . TYR A 1 88 ? -4.262 -7.790 -10.650 1.00 91.38 88 TYR A N 1
ATOM 684 C CA . TYR A 1 88 ? -4.981 -6.903 -11.564 1.00 91.38 88 TYR A CA 1
ATOM 685 C C . TYR A 1 88 ? -6.005 -6.016 -10.836 1.00 91.38 88 TYR A C 1
ATOM 687 O O . TYR A 1 88 ? -5.990 -4.804 -11.023 1.00 91.38 88 TYR A O 1
ATOM 695 N N . GLU A 1 89 ? -6.839 -6.581 -9.959 1.00 90.56 89 GLU A N 1
ATOM 696 C CA . GLU A 1 89 ? -7.810 -5.831 -9.146 1.00 90.56 89 GLU A CA 1
ATOM 697 C C . GLU A 1 89 ? -7.132 -4.746 -8.298 1.00 90.56 89 GLU A C 1
ATOM 699 O O . GLU A 1 89 ? -7.618 -3.615 -8.222 1.00 90.56 89 GLU A O 1
ATOM 704 N N . ALA A 1 90 ? -5.986 -5.065 -7.685 1.00 89.62 90 ALA A N 1
ATOM 705 C CA . ALA A 1 90 ? -5.212 -4.106 -6.902 1.00 89.62 90 ALA A CA 1
ATOM 706 C C . ALA A 1 90 ? -4.706 -2.931 -7.760 1.00 89.62 90 ALA A C 1
ATOM 708 O O . ALA A 1 90 ? -4.828 -1.776 -7.347 1.00 89.62 90 ALA A O 1
ATOM 709 N N . ILE A 1 91 ? -4.199 -3.214 -8.965 1.00 89.25 91 ILE A N 1
ATOM 710 C CA . ILE A 1 91 ? -3.754 -2.194 -9.927 1.00 89.25 91 ILE A CA 1
ATOM 711 C C . ILE A 1 91 ? -4.943 -1.349 -10.409 1.00 89.25 91 ILE A C 1
ATOM 713 O O . ILE A 1 91 ? -4.882 -0.122 -10.356 1.00 89.25 91 ILE A O 1
ATOM 717 N N . ALA A 1 92 ? -6.044 -1.985 -10.820 1.00 87.00 92 ALA A N 1
ATOM 718 C CA . ALA A 1 92 ? -7.251 -1.316 -11.313 1.00 87.00 92 ALA A CA 1
ATOM 719 C C . ALA A 1 92 ? -7.847 -0.362 -10.267 1.00 87.00 92 ALA A C 1
ATOM 721 O O . ALA A 1 92 ? -8.276 0.750 -10.589 1.00 87.00 92 ALA A O 1
ATOM 722 N N . LYS A 1 93 ? -7.806 -0.754 -8.987 1.00 86.38 93 LYS A N 1
ATOM 723 C CA . LYS A 1 93 ? -8.220 0.104 -7.877 1.00 86.38 93 LYS A CA 1
ATOM 724 C C . LYS A 1 93 ? -7.393 1.381 -7.779 1.00 86.38 93 LYS A C 1
ATOM 726 O O . LYS A 1 93 ? -7.968 2.452 -7.592 1.00 86.38 93 LYS A O 1
ATOM 731 N N . TYR A 1 94 ? -6.076 1.282 -7.928 1.00 82.12 94 TYR A N 1
ATOM 732 C CA . TYR A 1 94 ? -5.181 2.438 -7.870 1.00 82.12 94 TYR A CA 1
ATOM 733 C C . TYR A 1 94 ? -5.237 3.306 -9.134 1.00 82.12 94 TYR A C 1
ATOM 735 O O . TYR A 1 94 ? -5.130 4.525 -9.040 1.00 82.12 94 TYR A O 1
ATOM 743 N N . ALA A 1 95 ? -5.490 2.702 -10.297 1.00 82.00 95 ALA A N 1
ATOM 744 C CA . ALA A 1 95 ? -5.670 3.398 -11.572 1.00 82.00 95 ALA A CA 1
ATOM 745 C C . ALA A 1 95 ? -7.004 4.171 -11.679 1.00 82.00 95 ALA A C 1
ATOM 747 O O . ALA A 1 95 ? -7.318 4.720 -12.732 1.00 82.00 95 ALA A O 1
ATOM 748 N N . GLY A 1 96 ? -7.817 4.196 -10.614 1.00 71.38 96 GLY A N 1
ATOM 749 C CA . GLY A 1 96 ? -9.115 4.874 -10.589 1.00 71.38 96 GLY A CA 1
ATOM 750 C C . GLY A 1 96 ? -10.246 4.103 -11.276 1.00 71.38 96 GLY A C 1
ATOM 751 O O . GLY A 1 96 ? -11.366 4.599 -11.339 1.00 71.38 96 GLY A O 1
ATOM 752 N N . GLN A 1 97 ? -9.997 2.874 -11.736 1.00 65.50 97 GLN A N 1
ATOM 753 C CA . GLN A 1 97 ? -10.971 2.072 -12.481 1.00 65.50 97 GLN A CA 1
ATOM 754 C C . GLN A 1 97 ? -11.993 1.355 -11.572 1.00 65.50 97 GLN A C 1
ATOM 756 O O . GLN A 1 97 ? -13.038 0.935 -12.061 1.00 65.50 97 GLN A O 1
ATOM 761 N N . CYS A 1 98 ? -11.754 1.252 -10.252 1.00 56.56 98 CYS A N 1
ATOM 762 C CA . CYS A 1 98 ? -12.688 0.597 -9.310 1.00 56.56 98 CYS A CA 1
ATOM 763 C C . CYS A 1 98 ? -13.559 1.533 -8.457 1.00 56.56 98 CYS A C 1
ATOM 765 O O . CYS A 1 98 ? -14.436 1.024 -7.756 1.00 56.56 98 CYS A O 1
ATOM 767 N N . ALA A 1 99 ? -13.363 2.856 -8.469 1.00 57.12 99 ALA A N 1
ATOM 768 C CA . ALA A 1 99 ? -14.066 3.751 -7.535 1.00 57.12 99 ALA A CA 1
ATOM 769 C C . ALA A 1 99 ? -15.599 3.704 -7.703 1.00 57.12 99 ALA A C 1
ATOM 771 O O . ALA A 1 99 ? -16.341 3.671 -6.720 1.00 57.12 99 ALA A O 1
ATOM 772 N N . GLU A 1 100 ? -16.078 3.607 -8.944 1.00 56.88 100 GLU A N 1
ATOM 773 C CA . GLU A 1 100 ? -17.505 3.438 -9.230 1.00 56.88 100 GLU A CA 1
ATOM 774 C C . GLU A 1 100 ? -18.014 2.041 -8.854 1.00 56.88 100 GLU A C 1
ATOM 776 O O . GLU A 1 100 ? -19.156 1.897 -8.420 1.00 56.88 100 GLU A O 1
ATOM 781 N N . SER A 1 101 ? -17.168 1.012 -8.957 1.00 59.81 101 SER A N 1
ATOM 782 C CA . SER A 1 101 ? -17.553 -0.377 -8.687 1.00 59.81 101 SER A CA 1
ATOM 783 C C . SER A 1 101 ? -17.783 -0.653 -7.200 1.00 59.81 101 SER A C 1
ATOM 785 O O . SER A 1 101 ? -18.755 -1.320 -6.859 1.00 59.81 101 SER A O 1
ATOM 787 N N . GLU A 1 102 ? -16.960 -0.091 -6.307 1.00 63.56 102 GLU A N 1
ATOM 788 C CA . GLU A 1 102 ? -17.078 -0.296 -4.856 1.00 63.56 102 GLU A CA 1
ATOM 789 C C . GLU A 1 102 ? -18.284 0.462 -4.290 1.00 63.56 102 GLU A C 1
ATOM 791 O O . GLU A 1 102 ? -19.080 -0.102 -3.542 1.00 63.56 102 GLU A O 1
ATOM 796 N N . ALA A 1 103 ? -18.483 1.716 -4.715 1.00 64.62 103 ALA A N 1
ATOM 797 C CA . ALA A 1 103 ? -19.657 2.499 -4.337 1.00 64.62 103 ALA A CA 1
ATOM 798 C C . ALA A 1 103 ? -20.957 1.887 -4.885 1.00 64.62 103 ALA A C 1
ATOM 800 O O . ALA A 1 103 ? -21.992 1.924 -4.218 1.00 64.62 103 ALA A O 1
ATOM 801 N N . ARG A 1 104 ? -20.919 1.301 -6.088 1.00 63.56 104 ARG A N 1
ATOM 802 C CA . ARG A 1 104 ? -22.052 0.578 -6.676 1.00 63.56 104 ARG A CA 1
ATOM 803 C C . ARG A 1 104 ? -22.314 -0.750 -5.965 1.00 63.56 104 ARG A C 1
ATOM 805 O O . ARG A 1 104 ? -23.470 -1.047 -5.688 1.00 63.56 104 ARG A O 1
ATOM 812 N N . ALA A 1 105 ? -21.278 -1.515 -5.629 1.00 67.81 105 ALA A N 1
ATOM 813 C CA . ALA A 1 105 ? -21.406 -2.766 -4.885 1.00 67.81 105 ALA A CA 1
ATOM 814 C C . ALA A 1 105 ? -21.977 -2.538 -3.478 1.00 67.81 105 ALA A C 1
ATOM 816 O O . ALA A 1 105 ? -22.848 -3.288 -3.041 1.00 67.81 105 ALA A O 1
ATOM 817 N N . GLU A 1 106 ? -21.547 -1.472 -2.800 1.00 75.12 106 GLU A N 1
ATOM 818 C CA . GLU A 1 106 ? -22.072 -1.095 -1.488 1.00 75.12 106 GLU A CA 1
ATOM 819 C C . GLU A 1 106 ? -23.530 -0.626 -1.574 1.00 75.12 106 GLU A C 1
ATOM 821 O O . GLU A 1 106 ? -24.357 -1.043 -0.769 1.00 75.12 106 GLU A O 1
ATOM 826 N N . LYS A 1 107 ? -23.886 0.169 -2.595 1.00 73.88 107 LYS A N 1
ATOM 827 C CA . LYS A 1 107 ? -25.287 0.545 -2.850 1.00 73.88 107 LYS A CA 1
ATOM 828 C C . LYS A 1 107 ? -26.170 -0.683 -3.069 1.00 73.88 107 LYS A C 1
ATOM 830 O O . LYS A 1 107 ? -27.205 -0.783 -2.424 1.00 73.88 107 LYS A O 1
A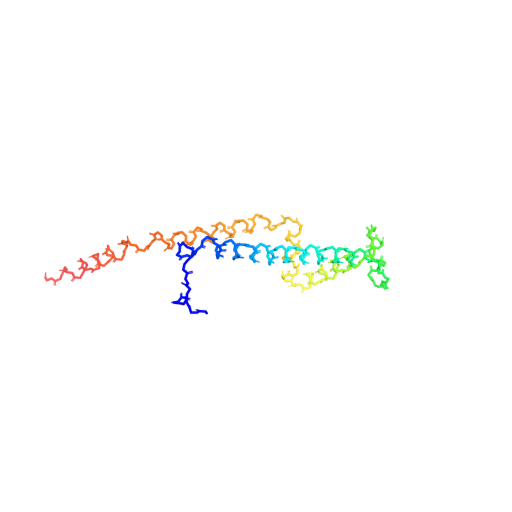TOM 835 N N . ILE A 1 108 ? -25.732 -1.631 -3.900 1.00 73.38 108 ILE A N 1
ATOM 836 C CA . ILE A 1 108 ? -26.461 -2.883 -4.159 1.00 73.38 108 ILE A CA 1
ATOM 837 C C . ILE A 1 108 ? -26.611 -3.704 -2.871 1.00 73.38 108 ILE A C 1
ATOM 839 O O . ILE A 1 108 ? -27.684 -4.239 -2.601 1.00 73.38 108 ILE A O 1
ATOM 843 N N . ARG A 1 109 ? -25.570 -3.791 -2.037 1.00 79.25 109 ARG A N 1
ATOM 844 C CA . ARG A 1 109 ? -25.648 -4.468 -0.731 1.00 79.25 109 ARG A CA 1
ATOM 845 C C . ARG A 1 109 ? -26.658 -3.816 0.205 1.00 79.25 109 ARG A C 1
ATOM 847 O O . ARG A 1 109 ? -27.531 -4.495 0.729 1.00 79.25 109 ARG A O 1
ATOM 854 N N . VAL A 1 110 ? -26.587 -2.500 0.368 1.00 84.00 110 VAL A N 1
ATOM 855 C CA . VAL A 1 110 ? -27.521 -1.756 1.222 1.00 84.00 110 VAL A CA 1
ATOM 856 C C . VAL A 1 110 ? -28.958 -1.876 0.704 1.00 84.00 110 VAL A C 1
ATOM 858 O O . VAL A 1 110 ? -29.889 -1.982 1.495 1.00 84.00 110 VAL A O 1
ATOM 861 N N . GLU A 1 111 ? -29.155 -1.871 -0.612 1.00 80.81 111 GLU A N 1
ATOM 862 C CA . GLU A 1 111 ? -30.467 -1.995 -1.251 1.00 80.81 111 GLU A CA 1
ATOM 863 C C . GLU A 1 111 ? -31.044 -3.413 -1.120 1.00 80.81 111 GLU A C 1
ATOM 865 O O . GLU A 1 111 ? -32.201 -3.570 -0.742 1.00 80.81 111 GLU A O 1
ATOM 870 N N . THR A 1 112 ? -30.225 -4.453 -1.305 1.00 70.12 112 THR A N 1
ATOM 871 C CA . THR A 1 112 ? -30.634 -5.853 -1.078 1.00 70.12 112 THR A CA 1
ATOM 872 C C . THR A 1 112 ? -30.961 -6.137 0.390 1.00 70.12 112 THR A C 1
ATOM 874 O O . THR A 1 112 ? -31.954 -6.804 0.673 1.00 70.12 112 THR A O 1
ATOM 877 N N . GLU A 1 113 ? -30.203 -5.579 1.336 1.00 78.62 113 GLU A N 1
ATOM 878 C CA . GLU A 1 113 ? -30.503 -5.679 2.771 1.00 78.62 113 GLU A CA 1
ATOM 879 C C . GLU A 1 113 ? -31.774 -4.915 3.175 1.00 78.62 113 GLU A C 1
ATOM 881 O O . GLU A 1 113 ? -32.465 -5.326 4.109 1.00 78.62 113 GLU A O 1
ATOM 886 N N . LYS A 1 114 ? -32.097 -3.805 2.497 1.00 76.88 114 LYS A N 1
ATOM 887 C CA . LYS A 1 114 ? -33.351 -3.062 2.707 1.00 76.88 114 LYS A CA 1
ATOM 888 C C . LYS A 1 114 ? -34.555 -3.826 2.163 1.00 76.88 114 LYS A C 1
ATOM 890 O O . LYS A 1 114 ? -35.508 -4.023 2.906 1.00 76.88 114 LYS A O 1
ATOM 895 N N . LEU A 1 115 ? -34.468 -4.344 0.937 1.00 68.56 115 LEU A N 1
ATOM 896 C CA . LEU A 1 115 ? -35.521 -5.166 0.325 1.00 68.56 115 LEU A CA 1
ATOM 897 C C . LEU A 1 115 ? -35.828 -6.421 1.158 1.00 68.56 115 LEU A C 1
ATOM 899 O O . LEU A 1 115 ? -36.987 -6.786 1.327 1.00 68.56 115 LEU A O 1
ATOM 903 N N . GLN A 1 116 ? -34.809 -7.050 1.752 1.00 64.88 116 GLN A N 1
ATOM 904 C CA . GLN A 1 116 ? -35.001 -8.187 2.662 1.00 64.88 116 GLN A CA 1
ATOM 905 C C . GLN A 1 116 ? -35.670 -7.807 3.992 1.00 64.88 116 GLN A C 1
ATOM 907 O O . GLN A 1 116 ? -36.355 -8.637 4.587 1.00 64.88 116 GLN A O 1
ATOM 912 N N . LYS A 1 117 ? -35.487 -6.570 4.470 1.00 62.81 117 LYS A N 1
ATOM 913 C CA . LYS A 1 117 ? -36.141 -6.062 5.689 1.00 62.81 117 LYS A CA 1
ATOM 914 C C . LYS A 1 117 ? -37.571 -5.586 5.435 1.00 62.81 117 LYS A C 1
ATOM 916 O O . LYS A 1 117 ? -38.387 -5.668 6.343 1.00 62.81 117 LYS A O 1
ATOM 921 N N . GLU A 1 118 ? -37.871 -5.116 4.227 1.00 55.41 118 GLU A N 1
ATOM 922 C CA . GLU A 1 118 ? -39.206 -4.647 3.831 1.00 55.41 118 GLU A CA 1
ATOM 923 C C . GLU A 1 118 ? -40.121 -5.795 3.355 1.00 55.41 118 GLU A C 1
ATOM 925 O O . GLU A 1 118 ? -41.328 -5.730 3.553 1.00 55.41 118 GLU A O 1
ATOM 930 N N . GLY A 1 119 ? -39.571 -6.892 2.820 1.00 49.25 119 GLY A N 1
ATOM 931 C CA . GLY A 1 119 ? -40.334 -8.030 2.277 1.00 49.25 119 GLY A CA 1
ATOM 932 C C . GLY A 1 119 ? -40.737 -9.139 3.264 1.00 49.25 119 GLY A C 1
ATOM 933 O O . GLY A 1 119 ? -40.881 -10.284 2.847 1.00 49.25 119 GLY A O 1
ATOM 934 N N . THR A 1 120 ? -40.878 -8.867 4.568 1.00 45.66 120 THR A N 1
ATOM 935 C CA . THR A 1 120 ? -41.203 -9.910 5.577 1.00 45.66 120 THR A CA 1
ATOM 936 C C . THR A 1 120 ? -42.602 -9.831 6.192 1.00 45.66 120 THR A C 1
ATOM 938 O O . THR A 1 120 ? -42.837 -10.413 7.250 1.00 45.66 120 THR A O 1
ATOM 941 N N . GLY A 1 121 ? -43.578 -9.214 5.525 1.00 48.75 121 GLY A N 1
ATOM 942 C CA . GLY A 1 121 ? -44.957 -9.287 6.013 1.00 48.75 121 GLY A CA 1
ATOM 943 C C . GLY A 1 121 ? -46.008 -8.833 5.017 1.00 48.75 121 GLY A C 1
ATOM 944 O O . GLY A 1 121 ? -46.456 -7.706 5.140 1.00 48.75 121 GLY A O 1
ATOM 945 N N . ASP A 1 122 ? -46.370 -9.699 4.063 1.00 50.03 122 ASP A N 1
ATOM 946 C CA . ASP A 1 122 ? -47.770 -9.878 3.606 1.00 50.03 122 ASP A CA 1
ATOM 947 C C . ASP A 1 122 ? -47.905 -10.942 2.495 1.00 50.03 122 ASP A C 1
ATOM 949 O O . ASP A 1 122 ? -48.944 -11.582 2.346 1.00 50.03 122 ASP A O 1
ATOM 953 N N . ASP A 1 123 ? -46.841 -11.195 1.727 1.00 53.59 123 ASP A N 1
ATOM 954 C CA . ASP A 1 123 ? -46.969 -11.948 0.465 1.00 53.59 123 ASP A CA 1
ATOM 955 C C . ASP A 1 123 ? -47.268 -13.448 0.637 1.00 53.59 123 ASP A C 1
ATOM 957 O O . ASP A 1 123 ? -47.837 -14.082 -0.254 1.00 53.59 123 ASP A O 1
ATOM 961 N N . ASN A 1 124 ? -46.925 -14.041 1.785 1.00 56.69 124 ASN A N 1
ATOM 962 C CA . ASN A 1 124 ? -47.195 -15.461 2.031 1.00 56.69 124 ASN A CA 1
ATOM 963 C C . ASN A 1 124 ? -48.677 -15.746 2.314 1.00 56.69 124 ASN A C 1
ATOM 965 O O . ASN A 1 124 ? -49.150 -16.819 1.943 1.00 56.69 124 ASN A O 1
ATOM 969 N N . ASP A 1 125 ? -49.425 -14.813 2.909 1.00 56.16 125 ASP A N 1
ATOM 970 C CA . ASP A 1 125 ? -50.844 -15.041 3.213 1.00 56.16 125 ASP A CA 1
ATOM 971 C C . ASP A 1 125 ? -51.709 -14.929 1.949 1.00 56.16 125 ASP A C 1
ATOM 973 O O . ASP A 1 125 ? -52.580 -15.773 1.726 1.00 56.16 125 ASP A O 1
ATOM 977 N N . ALA A 1 126 ? -51.396 -13.990 1.049 1.00 59.72 126 ALA A N 1
ATOM 978 C CA . ALA A 1 126 ? -52.088 -13.845 -0.235 1.00 59.72 126 ALA A CA 1
ATOM 979 C C . ALA A 1 126 ? -51.868 -15.052 -1.170 1.00 59.72 126 ALA A C 1
ATOM 981 O O . ALA A 1 126 ? -52.799 -15.536 -1.822 1.00 59.72 126 ALA A O 1
ATOM 982 N N . VAL A 1 127 ? -50.644 -15.594 -1.207 1.00 58.78 127 VAL A N 1
ATOM 983 C CA . VAL A 1 127 ? -50.321 -16.790 -2.005 1.00 58.78 127 VAL A CA 1
ATOM 984 C C . VAL A 1 127 ? -51.004 -18.037 -1.431 1.00 58.78 127 VAL A C 1
ATOM 986 O O . VAL A 1 127 ? -51.493 -18.882 -2.186 1.00 58.78 127 VAL A O 1
ATOM 989 N N . MET A 1 128 ? -51.108 -18.142 -0.104 1.00 56.38 128 MET A N 1
ATOM 990 C CA . MET A 1 128 ? -51.785 -19.263 0.554 1.00 56.38 128 MET A CA 1
ATOM 991 C C . MET A 1 128 ? -53.311 -19.205 0.401 1.00 56.38 128 MET A C 1
ATOM 993 O O . MET A 1 128 ? -53.937 -20.255 0.211 1.00 56.38 128 MET A O 1
ATOM 997 N N . GLU A 1 129 ? -53.919 -18.014 0.399 1.00 67.56 129 GLU A N 1
ATOM 998 C CA . GLU A 1 129 ? -55.346 -17.844 0.089 1.00 67.56 129 GLU A CA 1
ATOM 999 C C . GLU A 1 129 ? -55.668 -18.245 -1.357 1.00 67.56 129 GLU A C 1
ATOM 1001 O O . GLU A 1 129 ? -56.622 -18.991 -1.601 1.00 67.56 129 GLU A O 1
ATOM 1006 N N . PHE A 1 130 ? -54.826 -17.838 -2.312 1.00 65.94 130 PHE A N 1
ATOM 1007 C CA . PHE A 1 130 ? -54.987 -18.178 -3.727 1.00 65.94 130 PHE A CA 1
ATOM 1008 C C . PHE A 1 130 ? -54.896 -19.694 -3.982 1.00 65.94 130 PHE A C 1
ATOM 1010 O O . PHE A 1 130 ? -55.728 -20.272 -4.688 1.00 65.94 130 PHE A O 1
ATOM 1017 N N . ILE A 1 131 ? -53.938 -20.381 -3.347 1.00 68.62 131 ILE A N 1
ATOM 1018 C CA . ILE A 1 131 ? -53.794 -21.845 -3.451 1.00 68.62 131 ILE A CA 1
ATOM 1019 C C . ILE A 1 131 ? -54.998 -22.574 -2.829 1.00 68.62 131 ILE A C 1
ATOM 1021 O O . ILE A 1 131 ? -55.434 -23.613 -3.337 1.00 68.62 131 ILE A O 1
ATOM 1025 N N . LYS A 1 132 ? -55.573 -22.034 -1.749 1.00 70.62 132 LYS A N 1
ATOM 1026 C CA . LYS A 1 132 ? -56.760 -22.602 -1.095 1.00 70.62 132 LYS A CA 1
ATOM 1027 C C . LYS A 1 132 ? -58.020 -22.433 -1.948 1.00 70.62 132 LYS A C 1
ATOM 1029 O O . LYS A 1 132 ? -58.803 -23.380 -2.045 1.00 70.62 132 LYS A O 1
ATOM 1034 N N . ALA A 1 133 ? -58.176 -21.288 -2.614 1.00 71.88 133 ALA A N 1
ATOM 1035 C CA . ALA A 1 133 ? -59.274 -21.028 -3.545 1.00 71.88 133 ALA A CA 1
ATOM 1036 C C . ALA A 1 133 ? -59.252 -21.986 -4.753 1.00 71.88 133 ALA A C 1
ATOM 1038 O O . ALA A 1 133 ? -60.295 -22.496 -5.159 1.00 71.88 133 ALA A O 1
ATOM 1039 N N . MET A 1 134 ? -58.062 -22.327 -5.259 1.00 70.00 134 MET A N 1
ATOM 1040 C CA . MET A 1 134 ? -57.892 -23.260 -6.384 1.00 70.00 134 MET A CA 1
ATOM 1041 C C . MET A 1 134 ? -58.210 -24.729 -6.044 1.00 70.00 134 MET A C 1
ATOM 1043 O O . MET A 1 134 ? -58.557 -25.500 -6.936 1.00 70.00 134 MET A O 1
ATOM 1047 N N . ARG A 1 135 ? -58.128 -25.148 -4.771 1.00 65.06 135 ARG A N 1
ATOM 1048 C CA . ARG A 1 135 ? -58.460 -26.527 -4.340 1.00 65.06 135 ARG A CA 1
ATOM 1049 C C . ARG A 1 135 ? -59.935 -26.739 -3.971 1.00 65.06 135 ARG A C 1
ATOM 1051 O O . ARG A 1 135 ? -60.320 -27.881 -3.735 1.00 65.06 135 ARG A O 1
ATOM 1058 N N . GLY A 1 136 ? -60.751 -25.683 -3.911 1.00 57.34 136 GLY A N 1
ATOM 1059 C CA . GLY A 1 136 ? -62.144 -25.746 -3.441 1.00 57.34 136 GLY A CA 1
ATOM 1060 C C . GLY A 1 136 ? -63.222 -25.991 -4.508 1.00 57.34 136 GLY A C 1
ATOM 1061 O O . GLY A 1 136 ? -64.382 -26.162 -4.149 1.00 57.34 136 GLY A O 1
ATOM 1062 N N . GLY A 1 137 ? -62.880 -26.014 -5.799 1.00 48.34 137 GLY A N 1
ATOM 1063 C CA . GLY A 1 137 ? -63.851 -26.014 -6.906 1.00 48.34 137 GLY A CA 1
ATOM 1064 C C . GLY A 1 137 ? -64.108 -27.369 -7.572 1.00 48.34 137 GLY A C 1
ATOM 1065 O O . GLY A 1 137 ? -64.143 -27.429 -8.796 1.00 48.34 137 GLY A O 1
ATOM 1066 N N . GLY A 1 138 ? -64.241 -28.453 -6.803 1.00 49.50 138 GLY A N 1
ATOM 1067 C CA . GLY A 1 138 ? -64.482 -29.795 -7.348 1.00 49.50 138 GLY A CA 1
ATOM 1068 C C . GLY A 1 138 ? -65.575 -30.563 -6.609 1.00 49.50 138 GLY A C 1
ATOM 1069 O O . GLY A 1 138 ? -65.264 -31.393 -5.755 1.00 49.50 138 GLY A O 1
ATOM 1070 N N . LYS A 1 139 ? -66.837 -30.297 -6.955 1.00 41.72 139 LYS A N 1
ATOM 1071 C CA . LYS A 1 139 ? -67.955 -31.247 -6.884 1.00 41.72 139 LYS A CA 1
ATOM 1072 C C . LYS A 1 139 ? -68.867 -31.027 -8.078 1.00 41.72 139 LYS A C 1
ATOM 1074 O O . LY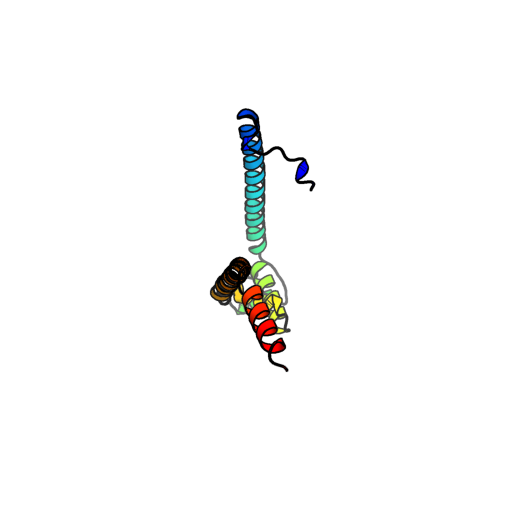S A 1 139 ? -69.141 -29.844 -8.368 1.00 41.72 139 LYS A O 1
#

Sequence (139 aa):
MNEKNLIPFNQRSESERREFARKGGKASGETRRRKANFKKTLNMLLTIEIDNPEITPLLDAMGIDSTLESAINMAMIKKAMKGDVKAYEAIAKYAGQCAESEARAEKIRVETEKLQKEGTGDDNDAVMEFIKAMRGGGK

Secondary structure (DSSP, 8-state):
--GGGPPPGGGS-HHHHHHHHHHHHHHHHHHHHHHHHHHHHHHHHHT-B---TTTHHHHHHTT---BHHHHHHHHHHHHHHTT-HHHHHHHHHHTTSSHHHHHHHHHHHHHHHHHHHHSSSSHHHHHHHHHHHHHS---